Protein AF-A0A097IJB4-F1 (afdb_monomer)

Nearest PDB structures (foldseek):
  4zsv-assembly1_A  TM=7.434E-01  e=1.903E+00  Aquifex aeolicus VF5
  3kaw-assembly1_A  TM=6.349E-01  e=1.078E+00  Pseudomonas aeruginosa
  4zsz-assembly1_A  TM=6.955E-01  e=5.933E+00  Aquifex aeolicus VF5
  4zsx-assembly1_B  TM=4.877E-01  e=3.726E+00  Aquifex aeolicus VF5

Structure (mmCIF, N/CA/C/O backbone):
data_AF-A0A097IJB4-F1
#
_entry.id   AF-A0A097IJB4-F1
#
loop_
_atom_site.group_PDB
_atom_site.id
_atom_site.type_symbol
_atom_site.label_atom_id
_atom_site.label_alt_id
_atom_site.label_comp_id
_atom_site.label_asym_id
_atom_site.label_entity_id
_atom_site.label_seq_id
_atom_site.pdbx_PDB_ins_code
_atom_site.Cartn_x
_atom_site.Cartn_y
_atom_site.Cartn_z
_atom_site.occupancy
_atom_site.B_iso_or_equiv
_atom_site.auth_seq_id
_atom_site.auth_comp_id
_atom_site.auth_asym_id
_atom_site.auth_atom_id
_atom_site.pdbx_PDB_model_num
ATOM 1 N N . MET A 1 1 ? -32.233 31.225 26.339 1.00 39.00 1 MET A N 1
ATOM 2 C CA . MET A 1 1 ? -32.107 29.751 26.321 1.00 39.00 1 MET A CA 1
ATOM 3 C C . MET A 1 1 ? -30.986 29.398 25.357 1.00 39.00 1 MET A C 1
ATOM 5 O O . MET A 1 1 ? -31.137 29.628 24.169 1.00 39.00 1 MET A O 1
ATOM 9 N N . SER A 1 2 ? -29.830 28.986 25.881 1.00 39.19 2 SER A N 1
ATOM 10 C CA . SER A 1 2 ? -28.634 28.649 25.097 1.00 39.19 2 SER A CA 1
ATOM 11 C C . SER A 1 2 ? -28.673 27.165 24.733 1.00 39.19 2 SER A C 1
ATOM 13 O O . SER A 1 2 ? -28.671 26.318 25.625 1.00 39.19 2 SER A O 1
ATOM 15 N N . SER A 1 3 ? -28.747 26.849 23.440 1.00 43.78 3 SER A N 1
ATOM 16 C CA . SER A 1 3 ? -28.618 25.490 22.914 1.00 43.78 3 SER A CA 1
ATOM 17 C C . SER A 1 3 ? -27.139 25.184 22.672 1.00 43.78 3 SER A C 1
ATOM 19 O O . SER A 1 3 ? -26.622 25.366 21.569 1.00 43.78 3 SER A O 1
ATOM 21 N N . ALA A 1 4 ? -26.443 24.734 23.714 1.00 48.25 4 ALA A N 1
ATOM 22 C CA . ALA A 1 4 ? -25.136 24.112 23.561 1.00 48.25 4 ALA A CA 1
ATOM 23 C C . ALA A 1 4 ? -25.333 22.726 22.923 1.00 48.25 4 ALA A C 1
ATOM 25 O O . ALA A 1 4 ? -25.647 21.753 23.605 1.00 48.25 4 ALA A O 1
ATOM 26 N N . GLY A 1 5 ? -25.211 22.653 21.595 1.00 43.34 5 GLY A N 1
ATOM 27 C CA . GLY A 1 5 ? -25.118 21.380 20.882 1.00 43.34 5 GLY A CA 1
ATOM 28 C C . GLY A 1 5 ? -23.883 20.601 21.355 1.00 43.34 5 GLY A C 1
ATOM 29 O O . GLY A 1 5 ? -22.875 21.225 21.703 1.00 43.34 5 GLY A O 1
ATOM 30 N N . PRO A 1 6 ? -23.935 19.259 21.408 1.00 44.38 6 PRO A N 1
ATOM 31 C CA . PRO A 1 6 ? -22.803 18.460 21.854 1.00 44.38 6 PRO A CA 1
ATOM 32 C C . PRO A 1 6 ? -21.595 18.770 20.970 1.00 44.38 6 PRO A C 1
ATOM 34 O O . PRO A 1 6 ? -21.648 18.646 19.746 1.00 44.38 6 PRO A O 1
ATOM 37 N N . SER A 1 7 ? -20.512 19.230 21.598 1.00 44.59 7 SER A N 1
ATOM 38 C CA . SER A 1 7 ? -19.274 19.534 20.898 1.00 44.59 7 SER A CA 1
ATOM 39 C C . SER A 1 7 ? -18.790 18.266 20.202 1.00 44.59 7 SER A C 1
ATOM 41 O O . SER A 1 7 ? -18.471 17.286 20.881 1.00 44.59 7 SER A O 1
ATOM 43 N N . ASN A 1 8 ? -18.695 18.307 18.873 1.00 44.78 8 ASN A N 1
ATOM 44 C CA . ASN A 1 8 ? -17.924 17.371 18.059 1.00 44.78 8 ASN A CA 1
ATOM 45 C C . ASN A 1 8 ? -16.436 17.509 18.411 1.00 44.78 8 ASN A C 1
ATOM 47 O O . ASN A 1 8 ? -15.624 17.979 17.617 1.00 44.78 8 ASN A O 1
ATOM 51 N N . ARG A 1 9 ? -16.058 17.115 19.627 1.00 42.69 9 ARG A N 1
ATOM 52 C CA . ARG A 1 9 ? -14.680 16.756 19.926 1.00 42.69 9 ARG A CA 1
ATOM 53 C C . ARG A 1 9 ? -14.480 15.420 19.243 1.00 42.69 9 ARG A C 1
ATOM 55 O O . ARG A 1 9 ? -14.757 14.374 19.824 1.00 42.69 9 ARG A O 1
ATOM 62 N N . GLY A 1 10 ? -14.083 15.485 17.972 1.00 41.97 10 GLY A N 1
ATOM 63 C CA . GLY A 1 10 ? -13.437 14.368 17.310 1.00 41.97 10 GLY A CA 1
ATOM 64 C C . GLY A 1 10 ? -12.376 13.874 18.275 1.00 41.97 10 GLY A C 1
ATOM 65 O O . GLY A 1 10 ? -11.443 14.608 18.589 1.00 41.97 10 GLY A O 1
ATOM 66 N N . LEU A 1 11 ? -12.615 12.698 18.852 1.00 43.94 11 LEU A N 1
ATOM 67 C CA . LEU A 1 11 ? -11.646 12.001 19.671 1.00 43.94 11 LEU A CA 1
ATOM 68 C C . LEU A 1 11 ? -10.425 11.816 18.775 1.00 43.94 11 LEU A C 1
ATOM 70 O O . LEU A 1 11 ? -10.399 10.929 17.925 1.00 43.94 11 LEU A O 1
ATOM 74 N N . GLU A 1 12 ? -9.449 12.709 18.919 1.00 43.62 12 GLU A N 1
ATOM 75 C CA . GLU A 1 12 ? -8.100 12.521 18.416 1.00 43.62 12 GLU A CA 1
ATOM 76 C C . GLU A 1 12 ? -7.547 11.308 19.156 1.00 43.62 12 GLU A C 1
ATOM 78 O O . GLU A 1 12 ? -6.963 11.397 20.237 1.00 43.62 12 GLU A O 1
ATOM 83 N N . VAL A 1 13 ? -7.822 10.127 18.607 1.00 46.59 13 VAL A N 1
ATOM 84 C CA . VAL A 1 13 ? -7.184 8.899 19.045 1.00 46.59 13 VAL A CA 1
ATOM 85 C C . VAL A 1 13 ? -5.717 9.063 18.680 1.00 46.59 13 VAL A C 1
ATOM 87 O O . VAL A 1 13 ? -5.343 9.022 17.509 1.00 46.59 13 VAL A O 1
ATOM 90 N N . SER A 1 14 ? -4.898 9.338 19.696 1.00 46.56 14 SER A N 1
ATOM 91 C CA . SER A 1 14 ? -3.448 9.408 19.562 1.00 46.56 14 SER A CA 1
ATOM 92 C C . SER A 1 14 ? -2.954 8.155 18.842 1.00 46.56 14 SER A C 1
ATOM 94 O O . SER A 1 14 ? -3.281 7.035 19.240 1.00 46.56 14 SER A O 1
ATOM 96 N N . ILE A 1 15 ? -2.152 8.352 17.794 1.00 51.53 15 ILE A N 1
ATOM 97 C CA . ILE A 1 15 ? -1.568 7.290 16.957 1.00 51.53 15 ILE A CA 1
ATOM 98 C C . ILE A 1 15 ? -0.811 6.256 17.824 1.00 51.53 15 ILE A C 1
ATOM 100 O O . ILE A 1 15 ? -0.709 5.091 17.454 1.00 51.53 15 ILE A O 1
ATOM 104 N N . PHE A 1 16 ? -0.380 6.647 19.030 1.00 52.50 16 PHE A N 1
ATOM 105 C CA . PHE A 1 16 ? 0.280 5.794 20.024 1.00 52.50 16 PHE A CA 1
ATOM 106 C C . PHE A 1 16 ? -0.625 4.764 20.727 1.00 52.50 16 PHE A C 1
ATOM 108 O O . PHE A 1 16 ? -0.109 3.881 21.402 1.00 52.50 16 PHE A O 1
ATOM 115 N N . ARG A 1 17 ? -1.954 4.840 20.579 1.00 58.84 17 ARG A N 1
ATOM 116 C CA . ARG A 1 17 ? -2.911 3.809 21.041 1.00 58.84 17 ARG A CA 1
ATOM 117 C C . ARG A 1 17 ? -3.574 3.060 19.883 1.00 58.84 17 ARG A C 1
ATOM 119 O O . ARG A 1 17 ? -4.612 2.425 20.071 1.00 58.84 17 ARG A O 1
ATOM 126 N N . ALA A 1 18 ? -3.014 3.151 18.677 1.00 62.59 18 ALA A N 1
ATOM 127 C CA . ALA A 1 18 ? -3.541 2.415 17.540 1.00 62.59 18 ALA A CA 1
ATOM 128 C C . ALA A 1 18 ? -3.398 0.896 17.781 1.00 62.59 18 ALA A C 1
ATOM 130 O O . ALA A 1 18 ? -2.323 0.443 18.173 1.00 62.59 18 ALA A O 1
ATOM 131 N N . PRO A 1 19 ? -4.453 0.097 17.534 1.00 72.88 19 PRO A N 1
ATOM 132 C CA . PRO A 1 19 ? -4.373 -1.358 17.539 1.00 72.88 19 PRO A CA 1
ATOM 133 C C . PRO A 1 19 ? -3.168 -1.862 16.737 1.00 72.88 19 PRO A C 1
ATOM 135 O O . PRO A 1 19 ? -2.972 -1.422 15.599 1.00 72.88 19 PRO A O 1
ATOM 138 N N . TRP A 1 20 ? -2.412 -2.827 17.272 1.00 78.62 20 TRP A N 1
ATOM 139 C CA . TRP A 1 20 ? -1.249 -3.399 16.573 1.00 78.62 20 TRP A CA 1
ATOM 140 C C . TRP A 1 20 ? -1.522 -3.846 15.119 1.00 78.62 20 TRP A C 1
ATOM 142 O O . TRP A 1 20 ? -0.618 -3.687 14.296 1.00 78.62 20 TRP A O 1
ATOM 152 N N . PRO A 1 21 ? -2.732 -4.314 14.717 1.00 77.94 21 PRO A N 1
ATOM 153 C CA . PRO A 1 21 ? -3.000 -4.633 13.316 1.00 77.94 21 PRO A CA 1
ATOM 154 C C . PRO A 1 21 ? -2.961 -3.411 12.399 1.00 77.94 21 PRO A C 1
ATOM 156 O O . PRO A 1 21 ? -2.533 -3.516 11.255 1.00 77.94 21 PRO A O 1
ATOM 159 N N . LEU A 1 22 ? -3.363 -2.235 12.889 1.00 79.06 22 LEU A N 1
ATOM 160 C CA . LEU A 1 22 ? -3.295 -0.992 12.119 1.00 79.06 22 LEU A CA 1
ATOM 161 C C . LEU A 1 22 ? -1.854 -0.497 11.988 1.00 79.06 22 LEU A C 1
ATOM 163 O O . LEU A 1 22 ? -1.482 0.005 10.930 1.00 79.06 22 LEU A O 1
ATOM 167 N N . LEU A 1 23 ? -1.032 -0.701 13.022 1.00 81.12 23 LEU A N 1
ATOM 168 C CA . LEU A 1 23 ? 0.413 -0.474 12.939 1.00 81.12 23 LEU A CA 1
ATOM 169 C C . LEU A 1 23 ? 1.061 -1.431 11.930 1.00 81.12 23 LEU A C 1
ATOM 171 O O . LEU A 1 23 ? 1.855 -0.995 11.101 1.00 81.12 23 LEU A O 1
ATOM 175 N N . GLY A 1 24 ? 0.668 -2.708 11.935 1.00 82.94 24 GLY A N 1
ATOM 176 C CA . GLY A 1 24 ? 1.106 -3.693 10.945 1.00 82.94 24 GLY A CA 1
ATOM 177 C C . GLY A 1 24 ? 0.683 -3.326 9.520 1.00 82.94 24 GLY A C 1
ATOM 178 O O . GLY A 1 24 ? 1.505 -3.363 8.609 1.00 82.94 24 GLY A O 1
ATOM 179 N N . ALA A 1 25 ? -0.561 -2.881 9.322 1.00 83.12 25 ALA A N 1
ATOM 180 C CA . ALA A 1 25 ? -1.038 -2.396 8.028 1.00 83.12 25 ALA A CA 1
ATOM 181 C C . ALA A 1 25 ? -0.249 -1.159 7.554 1.00 83.12 25 ALA A C 1
ATOM 183 O O . ALA A 1 25 ? 0.164 -1.084 6.395 1.00 83.12 25 ALA A O 1
ATOM 184 N N . ALA A 1 26 ? 0.037 -0.212 8.450 1.00 83.75 26 ALA A N 1
ATOM 185 C CA . ALA A 1 26 ? 0.879 0.936 8.129 1.00 83.75 26 ALA A CA 1
ATOM 186 C C . ALA A 1 26 ? 2.314 0.518 7.769 1.00 83.75 26 ALA A C 1
ATOM 188 O O . ALA A 1 26 ? 2.879 1.027 6.804 1.00 83.75 26 ALA A O 1
ATOM 189 N N . LEU A 1 27 ? 2.877 -0.460 8.480 1.00 87.62 27 LEU A N 1
ATOM 190 C CA . LEU A 1 27 ? 4.196 -1.006 8.176 1.00 87.62 27 LEU A CA 1
ATOM 191 C C . LEU A 1 27 ? 4.230 -1.658 6.789 1.00 87.62 27 LEU A C 1
ATOM 193 O O . LEU A 1 27 ? 5.154 -1.398 6.021 1.00 87.62 27 LEU A O 1
ATOM 197 N N . THR A 1 28 ? 3.211 -2.447 6.431 1.00 87.25 28 THR A N 1
ATOM 198 C CA . THR A 1 28 ? 3.124 -3.044 5.088 1.00 87.25 28 THR A CA 1
ATOM 199 C C . THR A 1 28 ? 3.083 -1.981 3.992 1.00 87.25 28 THR A C 1
ATOM 201 O O . THR A 1 28 ? 3.812 -2.109 3.012 1.00 87.25 28 THR A O 1
ATOM 204 N N . ALA A 1 29 ? 2.331 -0.893 4.197 1.00 85.25 29 ALA A N 1
ATOM 205 C CA . ALA A 1 29 ? 2.273 0.239 3.274 1.00 85.25 29 ALA A CA 1
ATOM 206 C C . ALA A 1 29 ? 3.631 0.947 3.115 1.00 85.25 29 ALA A C 1
ATOM 208 O O . ALA A 1 29 ? 3.996 1.350 2.007 1.00 85.25 29 ALA A O 1
ATOM 209 N N . ILE A 1 30 ? 4.398 1.083 4.203 1.00 87.56 30 ILE A N 1
ATOM 210 C CA . ILE A 1 30 ? 5.753 1.650 4.168 1.00 87.56 30 ILE A CA 1
ATOM 211 C C . ILE A 1 30 ? 6.687 0.735 3.375 1.00 87.56 30 ILE A C 1
ATOM 213 O O . ILE A 1 30 ? 7.366 1.211 2.469 1.00 87.56 30 ILE A O 1
ATOM 217 N N . ILE A 1 31 ? 6.694 -0.569 3.665 1.00 88.25 31 ILE A N 1
ATOM 218 C CA . ILE A 1 31 ? 7.561 -1.538 2.977 1.00 88.25 31 ILE A CA 1
ATOM 219 C C . ILE A 1 31 ? 7.289 -1.525 1.471 1.00 88.25 31 ILE A C 1
ATOM 221 O O . ILE A 1 31 ? 8.227 -1.424 0.680 1.00 88.25 31 ILE A O 1
ATOM 225 N N . THR A 1 32 ? 6.019 -1.566 1.059 1.00 86.06 32 THR A N 1
ATOM 226 C CA . THR A 1 32 ? 5.657 -1.525 -0.365 1.00 86.06 32 THR A CA 1
ATOM 227 C C . THR A 1 32 ? 6.044 -0.206 -1.021 1.00 86.06 32 THR A C 1
ATOM 229 O O . THR A 1 32 ? 6.525 -0.212 -2.152 1.00 86.06 32 THR A O 1
ATOM 232 N N . SER A 1 33 ? 5.899 0.914 -0.304 1.00 86.50 33 SER A N 1
ATOM 233 C CA . SER A 1 33 ? 6.305 2.233 -0.801 1.00 86.50 33 SER A CA 1
ATOM 234 C C . SER A 1 33 ? 7.815 2.310 -1.020 1.00 86.50 33 SER A C 1
ATOM 236 O O . SER A 1 33 ? 8.260 2.753 -2.074 1.00 86.50 33 SER A O 1
ATOM 238 N N . VAL A 1 34 ? 8.611 1.832 -0.059 1.00 88.75 34 VAL A N 1
ATOM 239 C CA . VAL A 1 34 ? 10.078 1.785 -0.174 1.00 88.75 34 VAL A CA 1
ATOM 240 C C . VAL A 1 34 ? 10.498 0.911 -1.353 1.00 88.75 34 VAL A C 1
ATOM 242 O O . VAL A 1 34 ? 11.354 1.316 -2.137 1.00 88.75 34 VAL A O 1
ATOM 245 N N . PHE A 1 35 ? 9.863 -0.250 -1.520 1.00 86.19 35 PHE A N 1
ATOM 246 C CA . PHE A 1 35 ? 10.154 -1.158 -2.628 1.00 86.19 35 PHE A CA 1
ATOM 247 C C . PHE A 1 35 ? 9.879 -0.505 -3.991 1.00 86.19 35 PHE A C 1
ATOM 249 O O . PHE A 1 35 ? 10.695 -0.603 -4.906 1.00 86.19 35 PHE A O 1
ATOM 256 N N . MET A 1 36 ? 8.764 0.223 -4.105 1.00 84.12 36 MET A N 1
ATOM 257 C CA . MET A 1 36 ? 8.402 0.971 -5.311 1.00 84.12 36 MET A CA 1
ATOM 258 C C . MET A 1 36 ? 9.369 2.119 -5.611 1.00 84.12 36 MET A C 1
ATOM 260 O O . MET A 1 36 ? 9.792 2.275 -6.755 1.00 84.12 36 MET A O 1
ATOM 264 N N . VAL A 1 37 ? 9.764 2.895 -4.597 1.00 86.88 37 VAL A N 1
ATOM 265 C CA . VAL A 1 37 ? 10.753 3.975 -4.759 1.00 86.88 37 VAL A CA 1
ATOM 266 C C . VAL A 1 37 ? 12.095 3.413 -5.217 1.00 86.88 37 VAL A C 1
ATOM 268 O O . VAL A 1 37 ? 12.705 3.969 -6.129 1.00 86.88 37 VAL A O 1
ATOM 271 N N . PHE A 1 38 ? 12.545 2.309 -4.615 1.00 86.19 38 PHE A N 1
ATOM 272 C CA . PHE A 1 38 ? 13.798 1.662 -4.992 1.00 86.19 38 PHE A CA 1
ATOM 273 C C . PHE A 1 38 ? 13.753 1.167 -6.439 1.00 86.19 38 PHE A C 1
ATOM 275 O O . PHE A 1 38 ? 14.659 1.469 -7.207 1.00 86.19 38 PHE A O 1
ATOM 282 N N . TYR A 1 39 ? 12.670 0.490 -6.834 1.00 84.69 39 TYR A N 1
ATOM 283 C CA . TYR A 1 39 ? 12.483 0.014 -8.204 1.00 84.69 39 TYR A CA 1
ATOM 284 C C . TYR A 1 39 ? 12.520 1.152 -9.232 1.00 84.69 39 TYR A C 1
ATOM 286 O O . TYR A 1 39 ? 13.234 1.056 -10.228 1.00 84.69 39 TYR A O 1
ATOM 294 N N . VAL A 1 40 ? 11.787 2.245 -8.991 1.00 83.38 40 VAL A N 1
ATOM 295 C CA . VAL A 1 40 ? 11.759 3.379 -9.930 1.00 83.38 40 VAL A CA 1
ATOM 296 C C . VAL A 1 40 ? 13.104 4.107 -9.968 1.00 83.38 40 VAL A C 1
ATOM 298 O O . VAL A 1 40 ? 13.542 4.528 -11.034 1.00 83.38 40 VAL A O 1
ATOM 301 N N . THR A 1 41 ? 13.792 4.213 -8.830 1.00 83.81 41 THR A N 1
ATOM 302 C CA . THR A 1 41 ? 15.119 4.841 -8.758 1.00 83.81 41 THR A CA 1
ATOM 303 C C . THR A 1 41 ? 16.171 4.006 -9.492 1.00 83.81 41 THR A C 1
ATOM 305 O O . THR A 1 41 ? 16.972 4.561 -10.239 1.00 83.81 41 THR A O 1
ATOM 308 N N . ASP A 1 42 ? 16.153 2.680 -9.333 1.00 83.81 42 ASP A N 1
ATOM 309 C CA . ASP A 1 42 ? 17.031 1.762 -10.068 1.00 83.81 42 ASP A CA 1
ATOM 310 C C . ASP A 1 42 ? 16.775 1.829 -11.583 1.00 83.81 42 ASP A C 1
ATOM 312 O O . ASP A 1 42 ? 17.711 1.962 -12.373 1.00 83.81 42 ASP A O 1
ATOM 316 N N . ARG A 1 43 ? 15.502 1.845 -11.999 1.00 78.88 43 ARG A N 1
ATOM 317 C CA . ARG A 1 43 ? 15.113 2.076 -13.399 1.00 78.88 43 ARG A CA 1
ATOM 318 C C . ARG A 1 43 ? 15.651 3.398 -13.928 1.00 78.88 43 ARG A C 1
ATOM 320 O O . ARG A 1 43 ? 16.222 3.416 -15.014 1.00 78.88 43 ARG A O 1
ATOM 327 N N . TRP A 1 44 ? 15.524 4.470 -13.151 1.00 78.31 44 TRP A N 1
ATOM 328 C CA . TRP A 1 44 ? 15.974 5.795 -13.560 1.00 78.31 44 TRP A CA 1
ATOM 329 C C . TRP A 1 44 ? 17.490 5.878 -13.758 1.00 78.31 44 TRP A C 1
ATOM 331 O O . TRP A 1 44 ? 17.959 6.471 -14.729 1.00 78.31 44 TRP A O 1
ATOM 341 N N . LEU A 1 45 ? 18.259 5.248 -12.867 1.00 80.81 45 LEU A N 1
ATOM 342 C CA . LEU A 1 45 ? 19.719 5.196 -12.969 1.00 80.81 45 LEU A CA 1
ATOM 343 C C . LEU A 1 45 ? 20.192 4.389 -14.189 1.00 80.81 45 LEU A C 1
ATOM 345 O O . LEU A 1 45 ? 21.233 4.709 -14.760 1.00 80.81 45 LEU A O 1
ATOM 349 N N . ASN A 1 46 ? 19.431 3.370 -14.595 1.00 78.94 46 ASN A N 1
ATOM 350 C CA . ASN A 1 46 ? 19.796 2.465 -15.688 1.00 78.94 46 ASN A CA 1
ATOM 351 C C . ASN A 1 46 ? 19.177 2.840 -17.052 1.00 78.94 46 ASN A C 1
ATOM 353 O O . ASN A 1 46 ? 19.674 2.395 -18.088 1.00 78.94 46 ASN A O 1
ATOM 357 N N . ALA A 1 47 ? 18.118 3.655 -17.085 1.00 69.75 47 ALA A N 1
ATOM 358 C CA . ALA A 1 47 ? 17.468 4.136 -18.304 1.00 69.75 47 ALA A CA 1
ATOM 359 C C . ALA A 1 47 ? 16.831 5.528 -18.068 1.00 69.75 47 ALA A C 1
ATOM 361 O O . ALA A 1 47 ? 15.770 5.627 -17.457 1.00 69.75 47 ALA A O 1
ATOM 362 N N . PRO A 1 48 ? 17.426 6.624 -18.578 1.00 61.41 48 PRO A N 1
ATOM 363 C CA . PRO A 1 48 ? 16.999 7.990 -18.248 1.00 61.41 48 PRO A CA 1
ATOM 364 C C . PRO A 1 48 ? 15.713 8.455 -18.956 1.00 61.41 48 PRO A C 1
ATOM 366 O O . PRO A 1 48 ? 15.270 9.584 -18.739 1.00 61.41 48 PRO A O 1
ATOM 369 N N . TYR A 1 49 ? 15.103 7.621 -19.802 1.00 61.75 49 TYR A N 1
ATOM 370 C CA . TYR A 1 49 ? 13.828 7.937 -20.442 1.00 61.75 49 TYR A CA 1
ATOM 371 C C . TYR A 1 49 ? 12.681 7.513 -19.531 1.00 61.75 49 TYR A C 1
ATOM 373 O O . TYR A 1 49 ? 12.158 6.409 -19.645 1.00 61.75 49 TYR A O 1
ATOM 381 N N . PHE A 1 50 ? 12.298 8.415 -18.628 1.00 59.31 50 PHE A N 1
ATOM 382 C CA . PHE A 1 50 ? 11.055 8.282 -17.879 1.00 59.31 50 PHE A CA 1
ATOM 383 C C . PHE A 1 50 ? 9.874 8.266 -18.846 1.00 59.31 50 PHE A C 1
ATOM 385 O O . PHE A 1 50 ? 9.545 9.282 -19.466 1.00 59.31 50 PHE A O 1
ATOM 392 N N . GLU A 1 51 ? 9.190 7.134 -18.935 1.00 64.56 51 GLU A N 1
ATOM 393 C CA . GLU A 1 51 ? 7.839 7.115 -19.475 1.00 64.56 51 GLU A CA 1
ATOM 394 C C . GLU A 1 51 ? 6.845 7.516 -18.377 1.00 64.56 51 GLU A C 1
ATOM 396 O O . GLU A 1 51 ? 7.012 7.184 -17.202 1.00 64.56 51 GLU A O 1
ATOM 401 N N . ASN A 1 52 ? 5.756 8.196 -18.757 1.00 69.19 52 ASN A N 1
ATOM 402 C CA . ASN A 1 52 ? 4.687 8.645 -17.847 1.00 69.19 52 ASN A CA 1
ATOM 403 C C . ASN A 1 52 ? 4.140 7.531 -16.923 1.00 69.19 52 ASN A C 1
ATOM 405 O O . ASN A 1 52 ? 3.565 7.806 -15.869 1.00 69.19 52 ASN A O 1
ATOM 409 N N . VAL A 1 53 ? 4.328 6.268 -17.311 1.00 71.44 53 VAL A N 1
ATOM 410 C CA . VAL A 1 53 ? 3.922 5.069 -16.573 1.00 71.44 53 VAL A CA 1
ATOM 411 C C . VAL A 1 53 ? 4.664 4.927 -15.239 1.00 71.44 53 VAL A C 1
ATOM 413 O O . VAL A 1 53 ? 4.046 4.583 -14.234 1.00 71.44 53 VAL A O 1
ATOM 416 N N . GLU A 1 54 ? 5.958 5.235 -15.178 1.00 74.56 54 GLU A N 1
ATOM 417 C CA . GLU A 1 54 ? 6.764 5.073 -13.956 1.00 74.56 54 GLU A CA 1
ATOM 418 C C . GLU A 1 54 ? 6.394 6.118 -12.894 1.00 74.56 54 GLU A C 1
ATOM 420 O O . GLU A 1 54 ? 6.325 5.813 -11.701 1.00 74.56 54 GLU A O 1
ATOM 425 N N . PHE A 1 55 ? 6.040 7.329 -13.335 1.00 71.69 55 PHE A N 1
ATOM 426 C CA . PHE A 1 55 ? 5.485 8.362 -12.462 1.00 71.69 55 PHE A CA 1
ATOM 427 C C . PHE A 1 55 ? 4.127 7.947 -11.879 1.00 71.69 55 PHE A C 1
ATOM 429 O O . PHE A 1 55 ? 3.879 8.141 -10.688 1.00 71.69 55 PHE A O 1
ATOM 436 N N . LEU A 1 56 ? 3.260 7.323 -12.686 1.00 75.50 56 LEU A N 1
ATOM 437 C CA . LEU A 1 56 ? 1.994 6.764 -12.203 1.00 75.50 56 LEU A CA 1
ATOM 438 C C . LEU A 1 56 ? 2.228 5.640 -11.185 1.00 75.50 56 LEU A C 1
ATOM 440 O O . LEU A 1 56 ? 1.532 5.594 -10.172 1.00 75.50 56 LEU A O 1
ATOM 444 N N . ILE A 1 57 ? 3.226 4.780 -11.403 1.00 76.75 57 ILE A N 1
ATOM 445 C CA . ILE A 1 57 ? 3.606 3.728 -10.448 1.00 76.75 57 ILE A CA 1
ATOM 446 C C . ILE A 1 57 ? 4.081 4.337 -9.125 1.00 76.75 57 ILE A C 1
ATOM 448 O O . ILE A 1 57 ? 3.684 3.851 -8.071 1.00 76.75 57 ILE A O 1
ATOM 452 N N . LEU A 1 58 ? 4.857 5.422 -9.145 1.00 77.88 58 LEU A N 1
ATOM 453 C CA . LEU A 1 58 ? 5.251 6.137 -7.925 1.00 77.88 58 LEU A CA 1
ATOM 454 C C . LEU A 1 58 ? 4.046 6.771 -7.221 1.00 77.88 58 LEU A C 1
ATOM 456 O O . LEU A 1 58 ? 3.850 6.576 -6.020 1.00 77.88 58 LEU A O 1
ATOM 460 N N . ALA A 1 59 ? 3.213 7.500 -7.964 1.00 76.56 59 ALA A N 1
ATOM 461 C CA . ALA A 1 59 ? 2.051 8.181 -7.408 1.00 76.56 59 ALA A CA 1
ATOM 462 C C . ALA A 1 59 ? 1.071 7.181 -6.772 1.00 76.56 59 ALA A C 1
ATOM 464 O O . ALA A 1 59 ? 0.697 7.333 -5.611 1.00 76.56 59 ALA A O 1
ATOM 465 N N . PHE A 1 60 ? 0.702 6.113 -7.481 1.00 79.81 60 PHE A N 1
ATOM 466 C CA . PHE A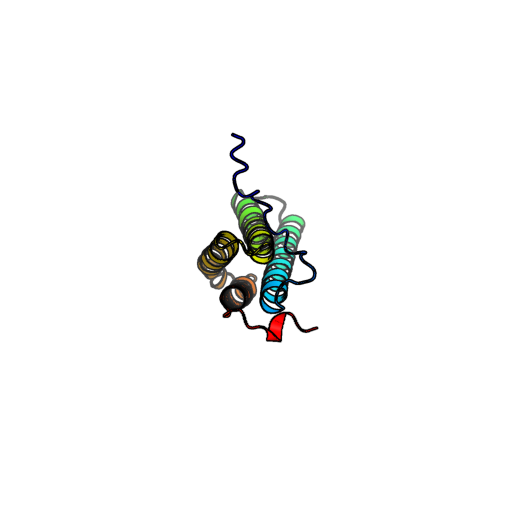 1 60 ? -0.223 5.102 -6.963 1.00 79.81 60 PHE A CA 1
ATOM 467 C C . PHE A 1 60 ? 0.437 4.105 -6.003 1.00 79.81 60 PHE A C 1
ATOM 469 O O . PHE A 1 60 ? -0.212 3.632 -5.074 1.00 79.81 60 PHE A O 1
ATOM 476 N N . GLY A 1 61 ? 1.714 3.782 -6.193 1.00 78.94 61 GLY A N 1
ATOM 477 C CA . GLY A 1 61 ? 2.464 2.826 -5.376 1.00 78.94 61 GLY A CA 1
ATOM 478 C C . GLY A 1 61 ? 2.941 3.385 -4.038 1.00 78.94 61 GLY A C 1
ATOM 479 O O . GLY A 1 61 ? 3.226 2.598 -3.139 1.00 78.94 61 GLY A O 1
ATOM 480 N N . VAL A 1 62 ? 2.991 4.713 -3.886 1.00 83.75 62 VAL A N 1
ATOM 481 C CA . VAL A 1 62 ? 3.408 5.384 -2.643 1.00 83.75 62 VAL A CA 1
ATOM 482 C C . VAL A 1 62 ? 2.272 6.194 -2.028 1.00 83.75 62 VAL A C 1
ATOM 484 O O . VAL A 1 62 ? 1.948 5.998 -0.857 1.00 83.75 62 VAL A O 1
ATOM 487 N N . LEU A 1 63 ? 1.611 7.082 -2.783 1.00 86.19 63 LEU A N 1
ATOM 488 C CA . LEU A 1 63 ? 0.626 7.987 -2.176 1.00 86.19 63 LEU A CA 1
ATOM 489 C C . LEU A 1 63 ? -0.611 7.232 -1.698 1.00 86.19 63 LEU A C 1
ATOM 491 O O . LEU A 1 63 ? -1.043 7.442 -0.568 1.00 86.19 63 LEU A O 1
ATOM 495 N N . ALA A 1 64 ? -1.174 6.335 -2.510 1.00 84.31 64 ALA A N 1
ATOM 496 C CA . ALA A 1 64 ? -2.373 5.589 -2.125 1.00 84.31 64 ALA A CA 1
ATOM 497 C C . ALA A 1 64 ? -2.183 4.736 -0.849 1.00 84.31 64 ALA A C 1
ATOM 499 O O . ALA A 1 64 ? -2.992 4.894 0.072 1.00 84.31 64 ALA A O 1
ATOM 500 N N . PRO A 1 65 ? -1.131 3.900 -0.712 1.00 83.31 65 PRO A N 1
ATOM 501 C CA . PRO A 1 65 ? -0.942 3.098 0.494 1.00 83.31 65 PRO A CA 1
ATOM 502 C C . PRO A 1 65 ? -0.587 3.952 1.715 1.00 83.31 65 PRO A C 1
ATOM 504 O O . PRO A 1 65 ? -1.108 3.688 2.798 1.00 83.31 65 PRO A O 1
ATOM 507 N N . VAL A 1 66 ? 0.214 5.015 1.563 1.00 84.88 66 VAL A N 1
ATOM 508 C CA . VAL A 1 66 ? 0.542 5.931 2.673 1.00 84.88 66 VAL A CA 1
ATOM 509 C C . VAL A 1 66 ? -0.702 6.680 3.155 1.00 84.88 66 VAL A C 1
ATOM 511 O O . VAL A 1 66 ? -0.977 6.722 4.355 1.00 84.88 66 VAL A O 1
ATOM 514 N N . THR A 1 67 ? -1.501 7.223 2.235 1.00 85.19 67 THR A N 1
ATOM 515 C CA . THR A 1 67 ? -2.739 7.940 2.585 1.00 85.19 67 THR A CA 1
ATOM 516 C C . THR A 1 67 ? -3.747 6.990 3.227 1.00 85.19 67 THR A C 1
ATOM 518 O O . THR A 1 67 ? -4.339 7.316 4.258 1.00 85.19 67 THR A O 1
ATOM 521 N N . GLY A 1 68 ? -3.894 5.780 2.676 1.00 81.19 68 GLY A N 1
ATOM 522 C CA . GLY A 1 68 ? -4.725 4.723 3.247 1.00 81.19 68 GLY A CA 1
ATOM 523 C C . GLY A 1 68 ? -4.289 4.335 4.660 1.00 81.19 68 GLY A C 1
ATOM 524 O O . GLY A 1 68 ? -5.129 4.266 5.557 1.00 81.19 68 GLY A O 1
ATOM 525 N N . ALA A 1 69 ? -2.985 4.169 4.892 1.00 82.06 69 ALA A N 1
ATOM 526 C CA . ALA A 1 69 ? -2.420 3.870 6.205 1.00 82.06 69 ALA A CA 1
ATOM 527 C C . ALA A 1 69 ? -2.684 4.989 7.224 1.00 82.06 69 ALA A C 1
ATOM 529 O O . ALA A 1 69 ? -3.165 4.706 8.320 1.00 82.06 69 ALA A O 1
ATOM 530 N N . ILE A 1 70 ? -2.451 6.256 6.864 1.00 83.44 70 ILE A N 1
ATOM 531 C CA . ILE A 1 70 ? -2.700 7.409 7.748 1.00 83.44 70 ILE A CA 1
ATOM 532 C C . ILE A 1 70 ? -4.185 7.502 8.119 1.00 83.44 70 ILE A C 1
ATOM 534 O O . ILE A 1 70 ? -4.527 7.668 9.293 1.00 83.44 70 ILE A O 1
ATOM 538 N N . LEU A 1 71 ? -5.076 7.372 7.134 1.00 82.38 71 LEU A N 1
ATOM 539 C CA . LEU A 1 71 ? -6.521 7.386 7.369 1.00 82.38 71 LEU A CA 1
ATOM 540 C C . LEU A 1 71 ? -6.956 6.203 8.244 1.00 82.38 71 LEU A C 1
ATOM 542 O O . LEU A 1 71 ? -7.781 6.377 9.142 1.00 82.38 71 LEU A O 1
ATOM 546 N N . SER A 1 72 ? -6.372 5.023 8.021 1.00 79.50 72 SER A N 1
ATOM 547 C CA . SER A 1 72 ? -6.662 3.809 8.786 1.00 79.50 72 SER A CA 1
ATOM 548 C C . SER A 1 72 ? -6.196 3.930 10.242 1.00 79.50 72 SER A C 1
ATOM 550 O O . SER A 1 72 ? -6.955 3.603 11.154 1.00 79.50 72 SER A O 1
ATOM 552 N N . LEU A 1 73 ? -5.006 4.497 10.483 1.00 78.88 73 LEU A N 1
ATOM 553 C CA . LEU A 1 73 ? -4.484 4.792 11.827 1.00 78.88 73 LEU A CA 1
ATOM 554 C C . LEU A 1 73 ? -5.358 5.794 12.584 1.00 78.88 73 LEU A C 1
ATOM 556 O O . LEU A 1 73 ? -5.540 5.668 13.791 1.00 78.88 73 LEU A O 1
ATOM 560 N N . ARG A 1 74 ? -5.958 6.752 11.872 1.00 75.44 74 ARG A N 1
ATOM 561 C CA . ARG A 1 74 ? -6.950 7.681 12.433 1.00 75.44 74 ARG A CA 1
ATOM 562 C C . ARG A 1 74 ? -8.340 7.058 12.601 1.00 75.44 74 ARG A C 1
ATOM 564 O O . ARG A 1 74 ? -9.297 7.772 12.885 1.00 75.44 74 ARG A O 1
ATOM 571 N N . THR A 1 75 ? -8.474 5.742 12.438 1.00 70.44 75 THR A N 1
ATOM 572 C CA . THR A 1 75 ? -9.728 4.979 12.549 1.00 70.44 75 THR A CA 1
ATOM 573 C C . THR A 1 75 ? -10.819 5.389 11.555 1.00 70.44 75 THR A C 1
ATOM 575 O O . THR A 1 75 ? -11.983 5.029 11.727 1.00 70.44 75 THR A O 1
ATOM 578 N N .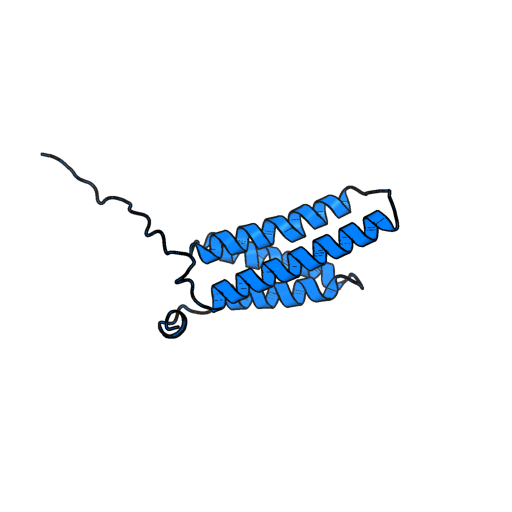 TYR A 1 76 ? -10.461 6.082 10.467 1.00 73.00 76 TYR A N 1
ATOM 579 C CA . TYR A 1 76 ? -11.420 6.388 9.412 1.00 73.00 76 TYR A CA 1
ATOM 580 C C . TYR A 1 76 ? -11.708 5.132 8.576 1.00 73.00 76 TYR A C 1
ATOM 582 O O . TYR A 1 76 ? -10.772 4.519 8.050 1.00 73.00 76 TYR A O 1
ATOM 590 N N . PRO A 1 77 ? -12.989 4.773 8.356 1.00 75.56 77 PRO A N 1
ATOM 591 C CA . PRO A 1 77 ? -13.350 3.622 7.525 1.00 75.56 77 PRO A CA 1
ATOM 592 C C . PRO A 1 77 ? -12.845 3.777 6.083 1.00 75.56 77 PRO A C 1
ATOM 594 O O . PRO A 1 77 ? -12.478 2.792 5.445 1.00 75.56 77 PRO A O 1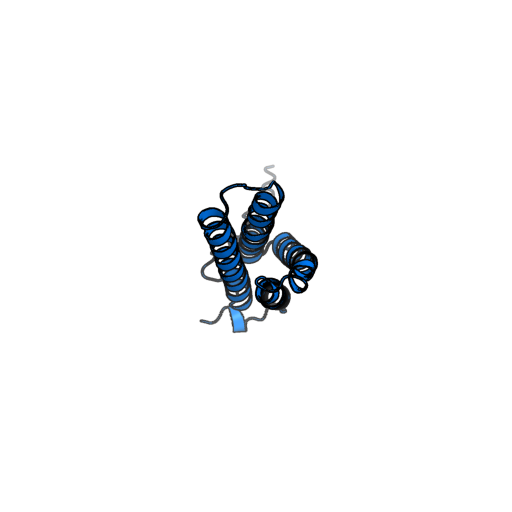
ATOM 597 N N . ALA A 1 78 ? -12.727 5.022 5.606 1.00 79.19 78 ALA A N 1
ATOM 598 C CA . ALA A 1 78 ? -12.147 5.352 4.309 1.00 79.19 78 ALA A CA 1
ATOM 599 C C . ALA A 1 78 ? -10.717 4.808 4.135 1.00 79.19 78 ALA A C 1
ATOM 601 O O . ALA A 1 78 ? -10.378 4.354 3.049 1.00 79.19 78 ALA A O 1
ATOM 602 N N . GLY A 1 79 ? -9.893 4.777 5.191 1.00 80.25 79 GLY A N 1
ATOM 603 C CA . GLY A 1 79 ? -8.522 4.263 5.100 1.00 80.25 79 GLY A CA 1
ATOM 604 C C . GLY A 1 79 ? -8.464 2.773 4.765 1.00 80.25 79 GLY A C 1
ATOM 605 O O . GLY A 1 79 ? -7.681 2.355 3.916 1.00 80.25 79 GLY A O 1
ATOM 606 N N . ARG A 1 80 ? -9.359 1.973 5.359 1.00 84.00 80 ARG A N 1
ATOM 607 C CA . ARG A 1 80 ? -9.473 0.530 5.078 1.00 84.00 80 ARG A CA 1
ATOM 608 C C . ARG A 1 80 ? -9.942 0.264 3.647 1.00 84.00 80 ARG A C 1
ATOM 610 O O . ARG A 1 80 ? -9.466 -0.668 2.999 1.00 84.00 80 ARG A O 1
ATOM 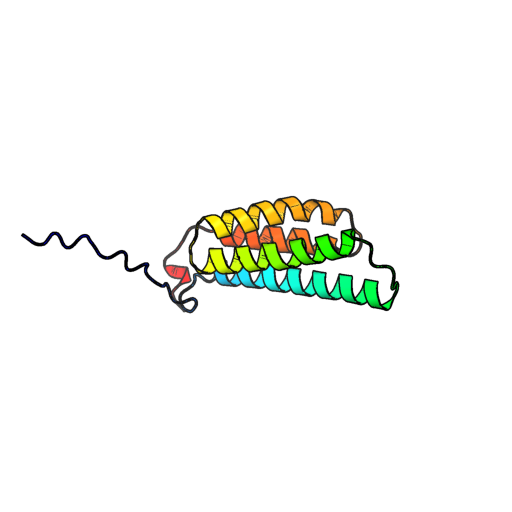617 N N . ILE A 1 81 ? -10.854 1.098 3.148 1.00 87.19 81 ILE A N 1
ATOM 618 C CA . ILE A 1 81 ? -11.339 1.032 1.763 1.00 87.19 81 ILE A CA 1
ATOM 619 C C . ILE A 1 81 ? -10.206 1.381 0.793 1.00 87.19 81 ILE A C 1
ATOM 621 O O . ILE A 1 81 ? -9.960 0.642 -0.151 1.00 87.19 81 ILE A O 1
ATOM 625 N N . VAL A 1 82 ? -9.454 2.452 1.053 1.00 86.69 82 VAL A N 1
ATOM 626 C CA . VAL A 1 82 ? -8.309 2.832 0.211 1.00 86.69 82 VAL A CA 1
ATOM 627 C C . VAL A 1 82 ? -7.259 1.719 0.172 1.00 86.69 82 VAL A C 1
ATOM 629 O O . VAL A 1 82 ? -6.816 1.354 -0.913 1.00 86.69 82 VAL A O 1
ATOM 632 N N . LEU A 1 83 ? -6.909 1.126 1.320 1.00 84.81 83 LEU A N 1
ATOM 633 C CA . LEU A 1 83 ? -5.944 0.021 1.382 1.00 84.81 83 LEU A CA 1
ATOM 634 C C . LEU A 1 83 ? -6.427 -1.231 0.637 1.00 84.81 83 LEU A C 1
ATOM 636 O O . LEU A 1 83 ? -5.627 -1.890 -0.018 1.00 84.81 83 LEU A O 1
ATOM 640 N N . THR A 1 84 ? -7.722 -1.552 0.699 1.00 89.19 84 THR A N 1
ATOM 641 C CA . THR A 1 84 ? -8.285 -2.700 -0.037 1.00 89.19 84 THR A CA 1
ATOM 642 C C . THR A 1 84 ? -8.348 -2.456 -1.536 1.00 89.19 84 THR A C 1
ATOM 644 O O . THR A 1 84 ? -7.906 -3.312 -2.297 1.00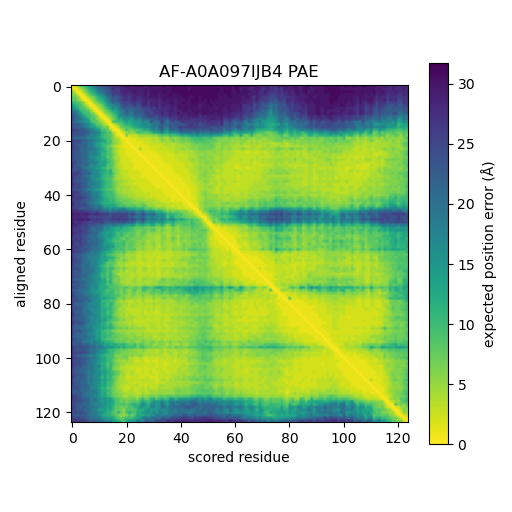 89.19 84 THR A O 1
ATOM 647 N N . VAL A 1 85 ? -8.834 -1.291 -1.973 1.00 89.94 85 VAL A N 1
ATOM 648 C CA . VAL A 1 85 ? -8.841 -0.909 -3.394 1.00 89.94 85 VAL A CA 1
ATOM 649 C C . VAL A 1 85 ? -7.421 -0.925 -3.949 1.00 89.94 85 VAL A C 1
ATOM 651 O O . VAL A 1 85 ? -7.176 -1.491 -5.012 1.00 89.94 85 VAL A O 1
ATOM 654 N N . TRP A 1 86 ? -6.470 -0.364 -3.204 1.00 89.00 86 TRP A N 1
ATOM 655 C CA . TRP A 1 86 ? -5.068 -0.380 -3.588 1.00 89.00 86 TRP A CA 1
ATOM 656 C C . TRP A 1 86 ? -4.497 -1.802 -3.653 1.00 89.00 86 TRP A C 1
ATOM 658 O O . TRP A 1 86 ? -3.850 -2.142 -4.640 1.00 89.00 86 TRP A O 1
ATOM 668 N N . ALA A 1 87 ? -4.789 -2.661 -2.670 1.00 89.12 87 ALA A N 1
ATOM 669 C CA . ALA A 1 87 ? -4.354 -4.056 -2.691 1.00 89.12 87 ALA A CA 1
ATOM 670 C C . ALA A 1 87 ? -4.893 -4.806 -3.918 1.00 89.12 87 ALA A C 1
ATOM 672 O O . ALA A 1 87 ? -4.134 -5.511 -4.579 1.00 89.12 87 ALA A O 1
ATOM 673 N N . VAL A 1 88 ? -6.160 -4.597 -4.286 1.00 90.75 88 VAL A N 1
ATOM 674 C CA . VAL A 1 88 ? -6.746 -5.184 -5.501 1.00 90.75 88 VAL A CA 1
ATOM 675 C C . VAL A 1 88 ? -6.055 -4.665 -6.762 1.00 90.75 88 VAL A C 1
ATOM 677 O O . VAL A 1 88 ? -5.670 -5.462 -7.613 1.00 90.75 88 VAL A O 1
ATOM 680 N N . LEU A 1 89 ? -5.845 -3.351 -6.880 1.00 87.94 89 LEU A N 1
ATOM 681 C CA . LEU A 1 89 ? -5.144 -2.769 -8.031 1.00 87.94 89 LEU A CA 1
ATOM 682 C C . LEU A 1 89 ? -3.704 -3.282 -8.137 1.00 87.94 89 LEU A C 1
ATOM 684 O O . LEU A 1 89 ? -3.232 -3.567 -9.234 1.00 87.94 89 LEU A O 1
ATOM 688 N N . SER A 1 90 ? -3.024 -3.462 -7.004 1.00 87.00 90 SER A N 1
ATOM 689 C CA . SER A 1 90 ? -1.646 -3.954 -6.962 1.00 87.00 90 SER A CA 1
ATOM 690 C C . SER A 1 90 ? -1.493 -5.383 -7.493 1.00 87.00 90 SER A C 1
ATOM 692 O O . SER A 1 90 ? -0.388 -5.757 -7.878 1.00 87.00 90 SER A O 1
ATOM 694 N N . LEU A 1 91 ? -2.574 -6.170 -7.594 1.00 89.50 91 LEU A N 1
ATOM 695 C CA . LEU A 1 91 ? -2.530 -7.528 -8.151 1.00 89.50 91 LEU A CA 1
ATOM 696 C C . LEU A 1 91 ? -2.023 -7.555 -9.596 1.00 89.50 91 LEU A C 1
ATOM 698 O O . LEU A 1 91 ? -1.400 -8.537 -9.990 1.00 89.50 91 LEU A O 1
ATOM 702 N N . ILE A 1 92 ? -2.213 -6.479 -10.369 1.00 87.00 92 ILE A N 1
ATOM 703 C CA . ILE A 1 92 ? -1.668 -6.387 -11.733 1.00 87.00 92 ILE A CA 1
ATOM 704 C C . ILE A 1 92 ? -0.134 -6.505 -11.753 1.00 87.00 92 ILE A C 1
A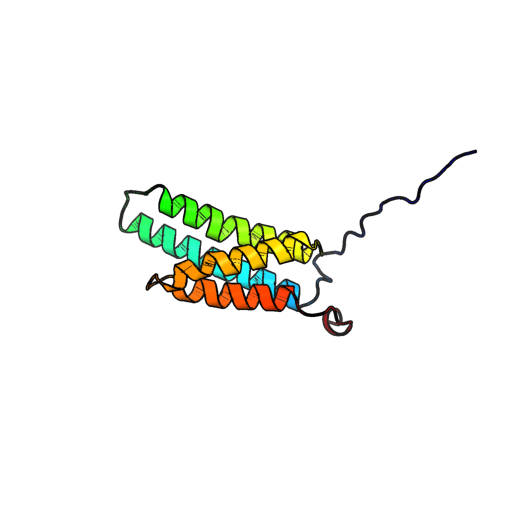TOM 706 O O . ILE A 1 92 ? 0.444 -6.985 -12.725 1.00 87.00 92 ILE A O 1
ATOM 710 N N . LEU A 1 93 ? 0.527 -6.136 -10.652 1.00 85.00 93 LEU A N 1
ATOM 711 C CA . LEU A 1 93 ? 1.979 -6.193 -10.494 1.00 85.00 93 LEU A CA 1
ATOM 712 C C . LEU A 1 93 ? 2.505 -7.619 -10.292 1.00 85.00 93 LEU A C 1
ATOM 714 O O . LEU A 1 93 ? 3.707 -7.831 -10.428 1.00 85.00 93 LEU A O 1
ATOM 718 N N . LEU A 1 94 ? 1.635 -8.605 -10.025 1.00 87.94 94 LEU A N 1
ATOM 719 C CA . LEU A 1 94 ? 2.020 -10.025 -10.015 1.00 87.94 94 LEU A CA 1
ATOM 720 C C . LEU A 1 94 ? 2.570 -10.479 -11.369 1.00 87.94 94 LEU A C 1
ATOM 722 O O . LEU A 1 94 ? 3.376 -11.401 -11.425 1.00 87.94 94 LEU A O 1
ATOM 726 N N . LEU A 1 95 ? 2.151 -9.823 -12.454 1.00 86.38 95 LEU A N 1
ATOM 727 C CA . LEU A 1 95 ? 2.619 -10.115 -13.807 1.00 86.38 95 LEU A CA 1
ATOM 728 C C . LEU A 1 95 ? 4.045 -9.601 -14.062 1.00 86.38 95 LEU A C 1
ATOM 730 O O . LEU A 1 95 ? 4.644 -9.931 -15.083 1.00 86.38 95 LEU A O 1
ATOM 734 N N . HIS A 1 96 ? 4.596 -8.794 -13.151 1.00 82.25 96 HIS A N 1
ATOM 735 C CA . HIS A 1 96 ? 5.911 -8.189 -13.291 1.00 82.25 96 HIS A CA 1
ATOM 736 C C . HIS A 1 96 ? 6.954 -8.956 -12.462 1.00 82.25 96 HIS A C 1
ATOM 738 O O . HIS A 1 96 ? 6.836 -9.079 -11.242 1.00 82.25 96 HIS A O 1
ATOM 744 N N . SER A 1 97 ? 8.029 -9.414 -13.111 1.00 80.88 97 SER A N 1
ATOM 745 C CA . SER A 1 97 ? 9.064 -10.285 -12.519 1.00 80.88 97 SER A CA 1
ATOM 746 C C . SER A 1 97 ? 9.752 -9.704 -11.279 1.00 80.88 97 SER A C 1
ATOM 748 O O . SER A 1 97 ? 10.177 -10.450 -10.403 1.00 80.88 97 SER A O 1
ATOM 750 N N . THR A 1 98 ? 9.842 -8.378 -11.184 1.00 83.25 98 THR A N 1
ATOM 751 C CA . THR A 1 98 ? 10.443 -7.678 -10.036 1.00 83.25 98 THR A CA 1
ATOM 752 C C . THR A 1 98 ? 9.429 -7.236 -8.973 1.00 83.25 98 THR A C 1
ATOM 754 O O . THR A 1 98 ? 9.798 -7.101 -7.812 1.00 83.25 98 THR A O 1
ATOM 757 N N . LEU A 1 99 ? 8.161 -6.994 -9.335 1.00 84.50 99 LEU A N 1
ATOM 758 C CA . LEU A 1 99 ? 7.184 -6.323 -8.456 1.00 84.50 99 LEU A CA 1
ATOM 759 C C . LEU A 1 99 ? 6.167 -7.276 -7.815 1.00 84.50 99 LEU A C 1
ATOM 761 O O . LEU A 1 99 ? 5.349 -6.831 -7.012 1.00 84.50 99 LEU A O 1
ATOM 765 N N . TRP A 1 100 ? 6.247 -8.578 -8.096 1.00 86.25 100 TRP A N 1
ATOM 766 C CA . TRP A 1 100 ? 5.373 -9.598 -7.512 1.00 86.25 100 TRP A CA 1
ATOM 767 C C . TRP A 1 100 ? 5.274 -9.610 -5.966 1.00 86.25 100 TRP A C 1
ATOM 769 O O . TRP A 1 100 ? 4.213 -10.001 -5.475 1.00 86.25 100 TRP A O 1
ATOM 779 N N . PRO A 1 101 ? 6.271 -9.170 -5.157 1.00 88.12 101 PRO A N 1
ATOM 780 C CA . PRO A 1 101 ? 6.114 -9.144 -3.699 1.00 88.12 101 PRO A CA 1
ATOM 781 C C . PRO A 1 101 ? 5.138 -8.064 -3.214 1.00 88.12 101 PRO A C 1
ATOM 783 O O . PRO A 1 101 ? 4.512 -8.219 -2.165 1.00 88.12 101 PRO A O 1
ATOM 786 N N . VAL A 1 102 ? 4.989 -6.972 -3.970 1.00 88.31 102 VAL A N 1
ATOM 787 C CA . VAL A 1 102 ? 4.150 -5.821 -3.602 1.00 88.31 102 VAL A CA 1
ATOM 788 C C . VAL A 1 102 ? 2.692 -6.226 -3.341 1.00 88.31 102 VAL A C 1
ATOM 790 O O . VAL A 1 102 ? 2.203 -5.940 -2.247 1.00 88.31 102 VAL A O 1
ATOM 793 N N . PRO A 1 103 ? 1.997 -6.928 -4.256 1.00 88.81 103 PRO A N 1
ATOM 794 C CA . PRO A 1 103 ? 0.616 -7.354 -4.037 1.00 88.81 103 PRO A CA 1
ATOM 795 C C . PRO A 1 1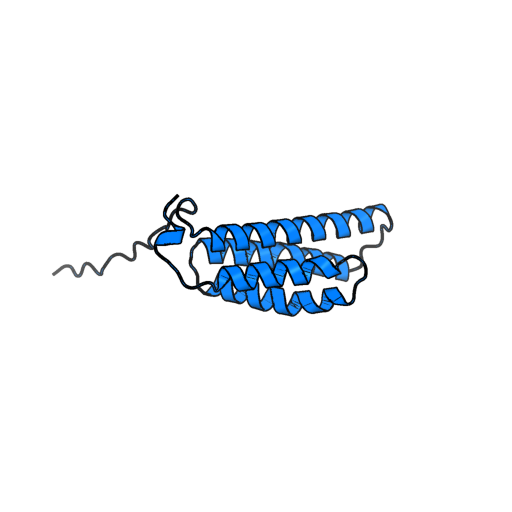03 ? 0.429 -8.317 -2.866 1.00 88.81 103 PRO A C 1
ATOM 797 O O . PRO A 1 103 ? -0.607 -8.279 -2.205 1.00 88.81 103 PRO A O 1
ATOM 800 N N . ILE A 1 104 ? 1.423 -9.155 -2.566 1.00 90.12 104 ILE A N 1
ATOM 801 C CA . ILE A 1 104 ? 1.362 -10.073 -1.420 1.00 90.12 104 ILE A CA 1
ATOM 802 C C . ILE A 1 104 ? 1.374 -9.271 -0.117 1.00 90.12 104 ILE A C 1
ATOM 804 O O . ILE A 1 104 ? 0.51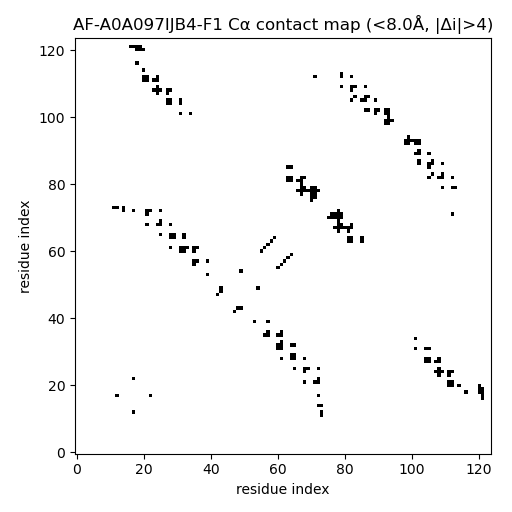3 -9.457 0.745 1.00 90.12 104 ILE A O 1
ATOM 808 N N . ILE A 1 105 ? 2.312 -8.331 0.005 1.00 89.75 105 ILE A N 1
ATOM 809 C CA . ILE A 1 105 ? 2.431 -7.464 1.183 1.00 89.75 105 ILE A CA 1
ATOM 810 C C . ILE A 1 105 ? 1.197 -6.555 1.304 1.00 89.75 105 ILE A C 1
ATOM 812 O O . ILE A 1 105 ? 0.676 -6.357 2.404 1.00 89.75 105 ILE A O 1
ATOM 816 N N . ALA A 1 106 ? 0.680 -6.061 0.178 1.00 87.38 106 ALA A N 1
ATOM 817 C CA . ALA A 1 106 ? -0.546 -5.274 0.123 1.00 87.38 106 ALA A CA 1
ATOM 818 C C . ALA A 1 106 ? -1.767 -6.050 0.633 1.00 87.38 106 ALA A C 1
ATOM 820 O O . ALA A 1 106 ? -2.543 -5.529 1.436 1.00 87.38 106 ALA A O 1
ATOM 821 N N . ALA A 1 107 ? -1.916 -7.309 0.214 1.00 88.69 107 ALA A N 1
ATOM 822 C CA . ALA A 1 107 ? -2.985 -8.184 0.678 1.00 88.69 107 ALA A CA 1
ATOM 823 C C . ALA A 1 107 ? -2.890 -8.434 2.190 1.00 88.69 107 ALA A C 1
ATOM 825 O O . ALA A 1 107 ? -3.901 -8.346 2.888 1.00 88.69 107 ALA A O 1
ATOM 826 N N . MET A 1 108 ? -1.684 -8.663 2.722 1.00 89.38 108 MET A N 1
ATOM 827 C CA . MET A 1 108 ? -1.473 -8.783 4.170 1.00 89.38 108 MET A CA 1
ATOM 828 C C . MET A 1 108 ? -1.910 -7.511 4.909 1.00 89.38 108 MET A C 1
ATOM 830 O O . MET A 1 108 ? -2.648 -7.595 5.892 1.00 89.38 108 MET A O 1
ATOM 834 N N . GLY A 1 109 ? -1.518 -6.336 4.412 1.00 85.38 109 GLY A N 1
ATOM 835 C CA . GLY A 1 109 ? -1.925 -5.048 4.974 1.00 85.38 109 GLY A CA 1
ATOM 836 C C . GLY A 1 109 ? -3.439 -4.838 4.962 1.00 85.38 109 GLY A C 1
ATOM 837 O O . GLY A 1 109 ? -4.016 -4.394 5.957 1.00 85.38 109 GLY A O 1
ATOM 838 N N . ALA A 1 110 ? -4.099 -5.213 3.866 1.00 86.75 110 ALA A N 1
ATOM 839 C CA . ALA A 1 110 ? -5.550 -5.157 3.745 1.00 86.75 110 ALA A CA 1
ATOM 840 C C . ALA A 1 110 ? -6.248 -6.092 4.747 1.00 86.75 110 ALA A C 1
ATOM 842 O O . ALA A 1 110 ? -7.188 -5.667 5.419 1.00 86.75 110 ALA A O 1
ATOM 843 N N . VAL A 1 111 ? -5.767 -7.329 4.909 1.00 88.00 111 VAL A N 1
ATOM 844 C CA . VAL A 1 111 ? -6.300 -8.271 5.907 1.00 88.00 111 VAL A CA 1
ATOM 845 C C . VAL A 1 111 ? -6.163 -7.695 7.315 1.00 88.00 111 VAL A C 1
ATOM 847 O O . VAL A 1 111 ? -7.145 -7.652 8.056 1.00 88.00 111 VAL A O 1
ATOM 850 N N . LEU A 1 112 ? -4.979 -7.183 7.666 1.00 85.56 112 LEU A N 1
ATOM 851 C CA . LEU A 1 112 ? -4.722 -6.569 8.971 1.00 85.56 112 LEU A CA 1
ATOM 852 C C . LEU A 1 112 ? -5.634 -5.364 9.239 1.00 85.56 112 LEU A C 1
ATOM 854 O O . LEU A 1 112 ? -6.137 -5.206 10.353 1.00 85.56 112 LEU A O 1
ATOM 858 N N . ALA A 1 113 ? -5.903 -4.548 8.218 1.00 83.25 113 ALA A N 1
ATOM 859 C CA . ALA A 1 113 ? -6.790 -3.394 8.327 1.00 83.25 113 ALA A CA 1
ATOM 860 C C . ALA A 1 113 ? -8.251 -3.777 8.636 1.00 83.25 113 ALA A C 1
ATOM 862 O O . ALA A 1 113 ? -8.982 -2.973 9.222 1.00 83.25 113 ALA A O 1
ATOM 863 N N . TRP A 1 114 ? -8.679 -4.989 8.272 1.00 83.62 114 TRP A N 1
ATOM 864 C CA . TRP A 1 114 ? -10.041 -5.490 8.486 1.00 83.62 114 TRP A CA 1
ATOM 865 C C . TRP A 1 114 ? -10.201 -6.407 9.698 1.00 83.62 114 TRP A C 1
ATOM 867 O O . TRP A 1 114 ? -11.319 -6.837 9.987 1.00 83.62 114 TRP A O 1
ATOM 877 N N . LEU A 1 115 ? -9.132 -6.664 10.452 1.00 82.44 115 LEU A N 1
ATOM 878 C CA . LEU A 1 115 ? -9.228 -7.469 11.661 1.00 82.44 115 LEU A CA 1
ATOM 879 C C . LEU A 1 115 ? -10.199 -6.821 12.692 1.00 82.44 115 LEU A C 1
ATOM 881 O O . LEU A 1 115 ? -10.189 -5.598 12.888 1.00 82.44 115 LEU A O 1
ATOM 885 N N . PRO A 1 116 ? -11.068 -7.621 13.350 1.00 72.06 116 PRO A N 1
ATOM 886 C CA . PRO A 1 116 ? -12.122 -7.128 14.243 1.00 72.06 116 PRO A CA 1
ATOM 887 C C . PRO A 1 116 ? -11.568 -6.577 15.561 1.00 72.06 116 PRO A C 1
ATOM 889 O O . PRO A 1 116 ? -10.991 -7.325 16.338 1.00 72.06 116 PRO A O 1
ATOM 892 N N . ALA A 1 117 ? -11.793 -5.292 15.850 1.00 66.00 117 ALA A N 1
ATOM 893 C CA . ALA A 1 117 ? -11.235 -4.610 17.021 1.00 66.00 117 ALA A CA 1
ATOM 894 C C . ALA A 1 117 ? -11.400 -5.419 18.323 1.00 66.00 117 ALA A C 1
ATOM 896 O O . ALA A 1 117 ? -12.510 -5.592 18.828 1.00 66.00 117 ALA A O 1
ATOM 897 N N . SER A 1 118 ? -10.283 -5.893 18.880 1.00 68.38 118 SER A N 1
ATOM 898 C CA . SER A 1 118 ? -10.257 -6.592 20.164 1.00 68.38 118 SER A CA 1
ATOM 899 C C . SER A 1 118 ? -9.563 -5.731 21.219 1.00 68.38 118 SER A C 1
ATOM 901 O O . SER A 1 118 ? -8.552 -5.089 20.932 1.00 68.38 118 SER A O 1
ATOM 903 N N . ARG A 1 119 ? -10.078 -5.737 22.458 1.00 59.69 119 ARG A N 1
ATOM 904 C CA . ARG A 1 119 ? -9.468 -4.998 23.584 1.00 59.69 119 ARG A CA 1
ATOM 905 C C . ARG A 1 119 ? -8.008 -5.400 23.831 1.00 59.69 119 ARG A C 1
ATOM 907 O O . ARG A 1 119 ? -7.204 -4.559 24.192 1.00 59.69 119 ARG A O 1
ATOM 914 N N . ARG A 1 120 ? -7.649 -6.650 23.513 1.00 65.75 120 ARG A N 1
ATOM 915 C CA . ARG A 1 120 ? -6.285 -7.186 23.651 1.00 65.75 120 ARG A CA 1
ATOM 916 C C . ARG A 1 120 ? -5.265 -6.544 22.707 1.00 65.75 120 ARG A C 1
ATOM 918 O O . ARG A 1 120 ? -4.093 -6.874 22.784 1.00 65.75 120 ARG A O 1
ATOM 925 N N . TRP A 1 121 ? -5.689 -5.716 21.752 1.00 63.16 121 TRP A N 1
ATOM 926 C CA . TRP A 1 121 ? -4.786 -5.134 20.751 1.00 63.16 121 TRP A CA 1
ATOM 927 C C . TRP A 1 121 ? -4.236 -3.763 21.122 1.00 63.16 121 TRP A C 1
ATOM 929 O O . TRP A 1 121 ? -3.354 -3.265 20.425 1.00 63.16 121 TRP A O 1
ATOM 939 N N . THR A 1 122 ? -4.794 -3.157 22.166 1.00 63.47 122 THR A N 1
ATOM 940 C CA . THR A 1 122 ? -4.361 -1.877 22.735 1.00 63.47 122 THR A CA 1
ATOM 941 C C . THR A 1 122 ? -3.590 -2.048 24.040 1.00 63.47 122 THR A C 1
ATOM 943 O O . THR A 1 122 ? -3.007 -1.079 24.516 1.00 63.47 122 THR A O 1
ATOM 946 N N . ASP A 1 123 ? -3.603 -3.258 24.605 1.00 57.88 123 ASP A N 1
ATOM 947 C CA . ASP A 1 123 ? -2.857 -3.618 25.807 1.00 57.88 123 ASP A CA 1
ATOM 948 C C . ASP A 1 123 ? -1.413 -3.946 25.391 1.00 57.88 123 ASP A C 1
ATOM 950 O O . ASP A 1 123 ? -1.105 -5.075 25.006 1.00 57.88 123 ASP A O 1
ATOM 954 N N . TYR A 1 124 ? -0.568 -2.913 25.389 1.00 54.56 124 TYR A N 1
ATOM 955 C CA . TYR A 1 124 ? 0.893 -3.020 25.376 1.00 54.56 124 TYR A CA 1
ATOM 956 C C . TYR A 1 124 ? 1.432 -2.818 26.790 1.00 54.56 124 TYR A C 1
ATOM 958 O O . TYR A 1 124 ? 0.916 -1.906 27.481 1.00 54.56 124 TYR A O 1
#

Secondary structure (DSSP, 8-state):
----PPP-------GGG--HHHHHHHHHHHHHHHHHHHHHHHHHHH-----HHHHHHHIIIIIHHHHHHHHHHTT-HHHHHHHHHHHHHHGGGGGSTTTTHHHHHHHHHHHHHHS---GGGT--

Radius of gyration: 17.96 Å; Cα contacts (8 Å,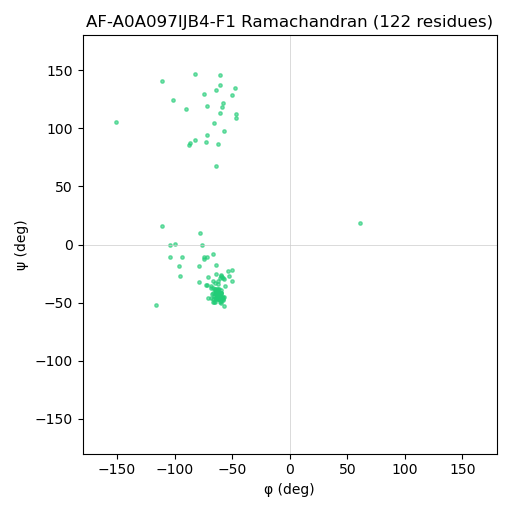 |Δi|>4): 137; chains: 1; bounding box: 52×40×47 Å

Mean predicted aligned error: 9.96 Å

Sequence (124 aa):
MSSAGPSNRGLEVSIFRAPWPLLGAALTAIITSVFMVFYVTDRWLNAPYFENVEFLILAFGVLAPVTGAILSLRTYPAGRIVLTVWAVLSLILLLHSTLWPVPIIAAMGAVLAWLPASRRWTDY

Solvent-accessible surface area (backbone atoms only — not comparable to full-atom values): 6778 Å² total; per-residue (Å²): 137,84,82,81,69,84,77,85,69,72,78,78,64,55,71,90,63,45,40,53,43,41,53,50,19,33,48,33,29,47,54,39,22,53,53,45,51,51,53,54,50,54,48,45,77,76,42,81,76,79,52,76,64,60,58,50,47,48,50,57,45,32,50,46,34,46,52,12,29,54,33,34,45,65,68,38,71,66,10,44,51,42,29,39,54,47,21,59,61,33,49,68,34,56,81,34,96,85,44,39,64,44,25,57,42,30,44,52,20,33,53,33,51,65,58,78,92,52,81,76,43,60,70,124

Organism: NCBI:txid558173

pLDDT: mean 75.68, std 14.45, range [39.0, 90.75]

Foldseek 3Di:
DDPPDPDPPLPQPPLLQFFVLLVLLLVLLVVQLVLLVVVLVVCCVVPVDDDPVSVVSNCLRRVQSNVLSVCLSSVHPVSLVSLVVSLVVLVVCCVPPRSVVSSVSSVSSSVSSPPDDDPVRRVD